Protein AF-A0A0B2SEL9-F1 (afdb_monomer_lite)

Secondary structure (DSSP, 8-state):
--------B-----SS----------SS-------------S-----TTT-HHHHHHTT--SSS-EEE--TT---PEEE-S--SHHHHHHHHHHHHT--PPPBPPPP-SEEP-TTTHHHHHT-TT-EEEEEEE-TT-HHHHHHHHHHHHHHHHTTT-TTEEEEEEETTT-HHHH--

pLDDT: mean 70.85, std 23.21, range [24.61, 96.0]

Structure (mmCIF, N/CA/C/O backbone):
data_AF-A0A0B2SEL9-F1
#
_entry.id   AF-A0A0B2SEL9-F1
#
loop_
_atom_site.group_PDB
_atom_site.id
_atom_site.type_symbol
_atom_site.label_atom_id
_atom_site.label_alt_id
_atom_site.label_comp_id
_atom_site.label_asym_id
_atom_site.label_entity_id
_atom_site.label_seq_id
_atom_site.pdbx_PDB_ins_code
_atom_site.Cartn_x
_atom_site.Cartn_y
_atom_site.Cartn_z
_atom_site.occupancy
_atom_site.B_iso_or_equiv
_atom_site.auth_seq_id
_atom_site.auth_comp_id
_atom_site.auth_asym_id
_atom_site.auth_atom_id
_atom_site.pdbx_PDB_model_num
ATOM 1 N N . MET A 1 1 ? 27.962 22.144 6.434 1.00 39.41 1 MET A N 1
ATOM 2 C CA . MET A 1 1 ? 26.575 22.275 6.937 1.00 39.41 1 MET A CA 1
ATOM 3 C C . MET A 1 1 ? 25.856 23.099 5.876 1.00 39.41 1 MET A C 1
ATOM 5 O O . MET A 1 1 ? 26.334 24.189 5.619 1.00 39.41 1 MET A O 1
ATOM 9 N N . TYR A 1 2 ? 24.921 22.608 5.064 1.00 31.45 2 TYR A N 1
ATOM 10 C CA . TYR A 1 2 ? 23.707 21.841 5.354 1.00 31.45 2 TYR A CA 1
ATOM 11 C C . TYR A 1 2 ? 23.399 20.839 4.224 1.00 31.45 2 TYR A C 1
ATOM 13 O O . TYR A 1 2 ? 23.718 21.095 3.067 1.00 31.45 2 TYR A O 1
ATOM 21 N N . GLY A 1 3 ? 22.810 19.695 4.581 1.00 35.12 3 GLY A N 1
ATOM 22 C CA . GLY A 1 3 ? 22.318 18.697 3.633 1.00 35.12 3 GLY A CA 1
ATOM 23 C C . GLY A 1 3 ? 20.975 19.106 3.031 1.00 35.12 3 GLY A C 1
ATOM 24 O O . GLY A 1 3 ? 20.135 19.679 3.718 1.00 35.12 3 GLY A O 1
ATOM 25 N N . VAL A 1 4 ? 20.778 18.781 1.757 1.00 34.88 4 VAL A N 1
ATOM 26 C CA . VAL A 1 4 ? 19.497 18.904 1.054 1.00 34.88 4 VAL A CA 1
ATOM 27 C C . VAL A 1 4 ? 18.985 17.497 0.765 1.00 34.88 4 VAL A C 1
ATOM 29 O O . VAL A 1 4 ? 19.348 16.873 -0.226 1.00 34.88 4 VAL A O 1
ATOM 32 N N . GLY A 1 5 ? 18.192 16.971 1.699 1.00 29.61 5 GLY A N 1
ATOM 33 C CA . GLY A 1 5 ? 17.354 15.797 1.480 1.00 29.61 5 GLY A CA 1
ATOM 34 C C . GLY A 1 5 ? 15.997 16.264 0.965 1.00 29.61 5 GLY A C 1
ATOM 35 O O . GLY A 1 5 ? 15.255 16.904 1.703 1.00 29.61 5 GLY A O 1
ATOM 36 N N . GLY A 1 6 ? 15.693 15.982 -0.301 1.00 33.62 6 GLY A N 1
ATOM 37 C CA . GLY A 1 6 ? 14.344 16.132 -0.841 1.00 33.62 6 GLY A CA 1
ATOM 38 C C . GLY A 1 6 ? 13.500 14.919 -0.455 1.00 33.62 6 GLY A C 1
ATOM 39 O O . GLY A 1 6 ? 13.915 13.785 -0.689 1.00 33.62 6 GLY A O 1
ATOM 40 N N . ILE A 1 7 ? 12.340 15.155 0.155 1.00 31.59 7 ILE A N 1
ATOM 41 C CA . ILE A 1 7 ? 11.353 14.124 0.489 1.00 31.59 7 ILE A CA 1
ATOM 42 C C . ILE A 1 7 ? 10.355 14.059 -0.671 1.00 31.59 7 ILE A C 1
ATOM 44 O O . ILE A 1 7 ? 9.698 15.053 -0.971 1.00 31.59 7 ILE A O 1
ATOM 48 N N . ILE A 1 8 ? 10.238 12.904 -1.330 1.00 35.78 8 ILE A N 1
ATOM 49 C CA . ILE A 1 8 ? 9.168 12.656 -2.303 1.00 35.78 8 ILE A CA 1
ATOM 50 C C . ILE A 1 8 ? 7.965 12.132 -1.519 1.00 35.78 8 ILE A C 1
ATOM 52 O O . ILE A 1 8 ? 8.025 11.052 -0.935 1.00 35.78 8 ILE A O 1
ATOM 56 N N . HIS A 1 9 ? 6.884 12.909 -1.484 1.00 30.81 9 HIS A N 1
ATOM 57 C CA . HIS A 1 9 ? 5.604 12.463 -0.942 1.00 30.81 9 HIS A CA 1
ATOM 58 C C . HIS A 1 9 ? 4.886 11.630 -2.014 1.00 30.81 9 HIS A C 1
ATOM 60 O O . HIS A 1 9 ? 4.753 12.072 -3.155 1.00 30.81 9 HIS A O 1
ATOM 66 N N . ASN A 1 10 ? 4.437 10.422 -1.658 1.00 33.91 10 ASN A N 1
ATOM 67 C CA . ASN A 1 10 ? 3.619 9.572 -2.528 1.00 33.91 10 ASN A CA 1
ATOM 68 C C . ASN A 1 10 ? 2.329 10.312 -2.922 1.00 33.91 10 ASN A C 1
ATOM 70 O O . ASN A 1 10 ? 1.481 10.575 -2.071 1.00 33.91 10 ASN A O 1
ATOM 74 N N . VAL A 1 11 ? 2.170 10.629 -4.209 1.00 32.59 11 VAL A N 1
ATOM 75 C CA . VAL A 1 11 ? 0.913 11.155 -4.759 1.00 32.59 11 VAL A CA 1
ATOM 76 C C . VAL A 1 11 ? 0.060 9.978 -5.224 1.00 32.59 11 VAL A C 1
ATOM 78 O O . VAL A 1 11 ? 0.520 9.115 -5.973 1.00 32.59 11 VAL A O 1
ATOM 81 N N . ALA A 1 12 ? -1.180 9.932 -4.739 1.00 30.44 12 ALA A N 1
ATOM 82 C CA . ALA A 1 12 ? -2.148 8.897 -5.059 1.00 30.44 12 ALA A CA 1
ATOM 83 C C . ALA A 1 12 ? -2.474 8.876 -6.562 1.00 30.44 12 ALA A C 1
ATOM 85 O O . ALA A 1 12 ? -2.748 9.908 -7.171 1.00 30.44 12 ALA A O 1
ATOM 86 N N . TYR A 1 13 ? -2.488 7.671 -7.135 1.00 34.34 13 TYR A N 1
ATOM 87 C CA . TYR A 1 13 ? -3.043 7.395 -8.456 1.00 34.34 13 TYR A CA 1
ATOM 88 C C . TYR A 1 13 ? -4.542 7.730 -8.462 1.00 34.34 13 TYR A C 1
ATOM 90 O O . TYR A 1 13 ? -5.334 7.073 -7.774 1.00 34.34 13 TYR A O 1
ATOM 98 N N . ALA A 1 14 ? -4.902 8.740 -9.246 1.00 28.91 14 ALA A N 1
ATOM 99 C CA . ALA A 1 14 ? -6.243 8.953 -9.760 1.00 28.91 14 ALA A CA 1
ATOM 100 C C . ALA A 1 14 ? -6.142 8.975 -11.286 1.00 28.91 14 ALA A C 1
ATOM 102 O O . ALA A 1 14 ? -5.192 9.522 -11.853 1.00 28.91 14 ALA A O 1
ATOM 103 N N . ASP A 1 15 ? -7.076 8.275 -11.906 1.00 35.41 15 ASP A N 1
ATOM 104 C CA . ASP A 1 15 ? -7.172 8.064 -13.337 1.00 35.41 15 ASP A CA 1
ATOM 105 C C . ASP A 1 15 ? -7.257 9.395 -14.111 1.00 35.41 15 ASP A C 1
ATOM 107 O O . ASP A 1 15 ? -7.733 10.405 -13.598 1.00 35.41 15 ASP A O 1
ATOM 111 N N . ASP A 1 16 ? -6.764 9.354 -15.350 1.00 36.03 16 ASP A N 1
ATOM 112 C CA . ASP A 1 16 ? -6.794 10.402 -16.377 1.00 36.03 16 ASP A CA 1
ATOM 113 C C . ASP A 1 16 ? -5.938 11.672 -16.143 1.00 36.03 16 ASP A C 1
ATOM 115 O O . ASP A 1 16 ? -6.306 12.643 -15.492 1.00 36.03 16 ASP A O 1
ATOM 119 N N . VAL A 1 17 ? -4.773 11.681 -16.812 1.00 33.97 17 VAL A N 1
ATOM 120 C CA . VAL A 1 17 ? -3.878 12.831 -17.074 1.00 33.97 17 VAL A CA 1
ATOM 121 C C . VAL A 1 17 ? -3.382 13.591 -15.830 1.00 33.97 17 VAL A C 1
ATOM 123 O O . VAL A 1 17 ? -3.772 14.724 -15.558 1.00 33.97 17 VAL A O 1
ATOM 126 N N . ALA A 1 18 ? -2.387 13.036 -15.132 1.00 28.30 18 ALA A N 1
ATOM 127 C CA . ALA A 1 18 ? -1.635 13.789 -14.130 1.00 28.30 18 ALA A CA 1
ATOM 128 C C . ALA A 1 18 ? -0.582 14.696 -14.797 1.00 28.30 18 ALA A C 1
ATOM 130 O O . ALA A 1 18 ? 0.515 14.266 -15.159 1.00 28.30 18 ALA A O 1
ATOM 131 N N . ARG A 1 19 ? -0.920 15.982 -14.932 1.00 29.81 19 ARG A N 1
ATOM 132 C CA . ARG A 1 19 ? 0.071 17.064 -14.988 1.00 29.81 19 ARG A CA 1
ATOM 133 C C . ARG A 1 19 ? 0.768 17.127 -13.627 1.00 29.81 19 ARG A C 1
ATOM 135 O O . ARG A 1 19 ? 0.096 17.279 -12.613 1.00 29.81 19 ARG A O 1
ATOM 142 N N . VAL A 1 20 ? 2.097 17.041 -13.590 1.00 27.84 20 VAL A N 1
ATOM 143 C CA . VAL A 1 20 ? 2.849 17.409 -12.382 1.00 27.84 20 VAL A CA 1
ATOM 144 C C . VAL A 1 20 ? 2.940 18.934 -12.349 1.00 27.84 20 VAL A C 1
ATOM 146 O O . VAL A 1 20 ? 3.681 19.529 -13.129 1.00 27.84 20 VAL A O 1
ATOM 149 N N . CYS A 1 21 ? 2.154 19.559 -11.470 1.00 24.61 21 CYS A N 1
ATOM 150 C CA . CYS A 1 21 ? 2.367 20.939 -11.045 1.00 24.61 21 CYS A CA 1
ATOM 151 C C . CYS A 1 21 ? 3.609 20.996 -10.146 1.00 24.61 21 CYS A C 1
ATOM 153 O O . CYS A 1 21 ? 3.695 20.272 -9.155 1.00 24.61 21 CYS A O 1
ATOM 155 N N . VAL A 1 22 ? 4.554 21.873 -10.481 1.00 30.84 22 VAL A N 1
ATOM 156 C CA . VAL A 1 22 ? 5.575 22.360 -9.549 1.00 30.84 22 VAL A CA 1
ATOM 157 C C . VAL A 1 22 ? 5.114 23.746 -9.106 1.00 30.84 22 VAL A C 1
ATOM 159 O O . VAL A 1 22 ? 5.296 24.714 -9.837 1.00 30.84 22 VAL A O 1
ATOM 162 N N . ASP A 1 23 ? 4.483 23.839 -7.935 1.00 33.78 23 ASP A N 1
ATOM 163 C CA . ASP A 1 23 ? 4.112 25.122 -7.331 1.00 33.78 23 ASP A CA 1
ATOM 164 C C . ASP A 1 23 ? 5.249 25.633 -6.444 1.00 33.78 23 ASP A C 1
ATOM 166 O O . ASP A 1 23 ? 5.342 25.296 -5.266 1.00 33.78 23 ASP A O 1
ATOM 170 N N . THR A 1 24 ? 6.113 26.486 -6.997 1.00 29.06 24 THR A N 1
ATOM 171 C CA . THR A 1 24 ? 6.394 27.792 -6.373 1.00 29.06 24 THR A CA 1
ATOM 172 C C . THR A 1 24 ? 6.914 28.757 -7.442 1.00 29.06 24 THR A C 1
ATOM 174 O O . THR A 1 24 ? 8.084 28.732 -7.814 1.00 29.06 24 THR A O 1
ATOM 177 N N . ILE A 1 25 ? 6.023 29.607 -7.952 1.00 31.92 25 ILE A N 1
ATOM 178 C CA . ILE A 1 25 ? 6.361 30.797 -8.741 1.00 31.92 25 ILE A CA 1
ATOM 179 C C . ILE A 1 25 ? 6.501 31.944 -7.733 1.00 31.92 25 ILE A C 1
ATOM 181 O O . ILE A 1 25 ? 5.533 32.272 -7.051 1.00 31.92 25 ILE A O 1
ATOM 185 N N . TYR A 1 26 ? 7.692 32.533 -7.610 1.00 29.94 26 TYR A N 1
ATOM 186 C CA . TYR A 1 26 ? 7.830 33.879 -7.047 1.00 29.94 26 TYR A CA 1
ATOM 187 C C . TYR A 1 26 ? 7.611 34.887 -8.179 1.00 29.94 26 TYR A C 1
ATOM 189 O O . TYR A 1 26 ? 8.109 34.677 -9.283 1.00 29.94 26 TYR A O 1
ATOM 197 N N . ASP A 1 27 ? 6.822 35.925 -7.891 1.00 31.11 27 ASP A N 1
ATOM 198 C CA . ASP A 1 27 ? 6.386 36.985 -8.806 1.00 31.11 27 ASP A CA 1
ATOM 199 C C . ASP A 1 27 ? 7.452 37.439 -9.814 1.00 31.11 27 ASP A C 1
ATOM 201 O O . ASP A 1 27 ? 8.556 37.831 -9.435 1.00 31.11 27 ASP A O 1
ATOM 205 N N . GLY A 1 28 ? 7.055 37.481 -11.088 1.00 32.16 28 GLY A N 1
ATOM 206 C CA . GLY A 1 28 ? 7.773 38.192 -12.141 1.00 32.16 28 GLY A CA 1
ATOM 207 C C . GLY A 1 28 ? 8.060 37.346 -13.377 1.00 32.16 28 GLY A C 1
ATOM 208 O O . GLY A 1 28 ? 9.007 36.573 -13.411 1.00 32.16 28 GLY A O 1
ATOM 209 N N . ASP A 1 29 ? 7.279 37.600 -14.427 1.00 25.97 29 ASP A N 1
ATOM 210 C CA . ASP A 1 29 ? 7.719 37.509 -15.823 1.00 25.97 29 ASP A CA 1
ATOM 211 C C . ASP A 1 29 ? 7.720 36.100 -16.436 1.00 25.97 29 ASP A C 1
ATOM 213 O O . ASP A 1 29 ? 8.740 35.452 -16.675 1.00 25.97 29 ASP A O 1
ATOM 217 N N . ALA A 1 30 ? 6.519 35.658 -16.808 1.00 30.58 30 ALA A N 1
ATOM 218 C CA . ALA A 1 30 ? 6.320 34.562 -17.738 1.00 30.58 30 ALA A CA 1
ATOM 219 C C . ALA A 1 30 ? 7.037 34.833 -19.075 1.00 30.58 30 ALA A C 1
ATOM 221 O O . ALA A 1 30 ? 6.582 35.619 -19.905 1.00 30.58 30 ALA A O 1
ATOM 222 N N . SER A 1 31 ? 8.117 34.100 -19.327 1.00 30.75 31 SER A N 1
ATOM 223 C CA . SER A 1 31 ? 8.528 33.745 -20.681 1.00 30.75 31 SER A CA 1
ATOM 224 C C . SER A 1 31 ? 9.025 32.304 -20.665 1.00 30.75 31 SER A C 1
ATOM 226 O O . SER A 1 31 ? 10.050 31.981 -20.076 1.00 30.75 31 SER A O 1
ATOM 228 N N . VAL A 1 32 ? 8.248 31.410 -21.275 1.00 33.66 32 VAL A N 1
ATOM 229 C CA . VAL A 1 32 ? 8.677 30.044 -21.589 1.00 33.66 32 VAL A CA 1
ATOM 230 C C . VAL A 1 32 ? 9.157 30.023 -23.038 1.00 33.66 32 VAL A C 1
ATOM 232 O O . VAL A 1 32 ? 8.335 29.913 -23.950 1.00 33.66 32 VAL A O 1
ATOM 235 N N . PRO A 1 33 ? 10.468 30.150 -23.303 1.00 32.97 33 PRO A N 1
ATOM 236 C CA . PRO A 1 33 ? 11.014 29.782 -24.592 1.00 32.97 33 PRO A CA 1
ATOM 237 C C . PRO A 1 33 ? 11.189 28.260 -24.619 1.00 32.97 33 PRO A C 1
ATOM 239 O O . PRO A 1 33 ? 12.055 27.701 -23.952 1.00 32.97 33 PRO A O 1
ATOM 242 N N . PHE A 1 34 ? 10.400 27.567 -25.439 1.00 31.14 34 PHE A N 1
ATOM 243 C CA . PHE A 1 34 ? 10.947 26.370 -26.084 1.00 31.14 34 PHE A CA 1
ATOM 244 C C . PHE A 1 34 ? 12.106 26.822 -26.997 1.00 31.14 34 PHE A C 1
ATOM 246 O O . PHE A 1 34 ? 12.023 27.945 -27.505 1.00 31.14 34 PHE A O 1
ATOM 253 N N . PRO A 1 35 ? 13.137 26.009 -27.312 1.00 52.81 35 PRO A N 1
ATOM 254 C CA . PRO A 1 35 ? 13.305 24.572 -27.061 1.00 52.81 35 PRO A CA 1
ATOM 255 C C . PRO A 1 35 ? 14.700 24.203 -26.490 1.00 52.81 35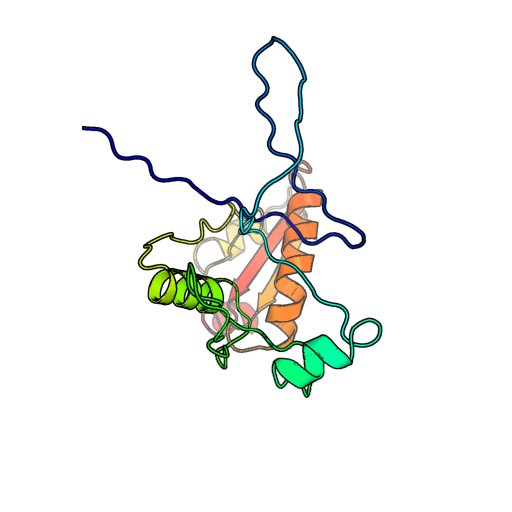 PRO A C 1
ATOM 257 O O . PRO A 1 35 ? 15.659 24.946 -26.651 1.00 52.81 35 PRO A O 1
ATOM 260 N N . THR A 1 36 ? 14.866 23.021 -25.892 1.00 30.41 36 THR A N 1
ATOM 261 C CA . THR A 1 36 ? 16.021 22.110 -26.097 1.00 30.41 36 THR A CA 1
ATOM 262 C C . THR A 1 36 ? 15.899 20.885 -25.193 1.00 30.41 36 THR A C 1
ATOM 264 O O . THR A 1 36 ? 15.150 20.875 -24.225 1.00 30.41 36 THR A O 1
ATOM 267 N N . ALA A 1 37 ? 16.586 19.818 -25.594 1.00 32.44 37 ALA A N 1
ATOM 268 C CA . ALA A 1 37 ? 16.614 18.506 -24.972 1.00 32.44 37 ALA A CA 1
ATOM 269 C C . ALA A 1 37 ? 16.928 18.544 -23.466 1.00 32.44 37 ALA A C 1
ATOM 271 O O . ALA A 1 37 ? 18.083 18.446 -23.062 1.00 32.44 37 ALA A O 1
ATOM 272 N N . GLU A 1 38 ? 15.894 18.579 -22.637 1.00 31.14 38 GLU A N 1
ATOM 273 C CA . GLU A 1 38 ? 15.979 18.125 -21.258 1.00 31.14 38 GLU A CA 1
ATOM 274 C C . GLU A 1 38 ? 15.083 16.906 -21.109 1.00 31.14 38 GLU A C 1
ATOM 276 O O . GLU A 1 38 ? 13.867 16.949 -21.288 1.00 31.14 38 GLU A O 1
ATOM 281 N N . ILE A 1 39 ? 15.727 15.774 -20.832 1.00 31.69 39 ILE A N 1
ATOM 282 C CA . ILE A 1 39 ? 15.069 14.563 -20.364 1.00 31.69 39 ILE A CA 1
ATOM 283 C C . ILE A 1 39 ? 14.414 14.940 -19.036 1.00 31.69 39 ILE A C 1
ATOM 285 O O . ILE A 1 39 ? 15.065 14.953 -17.991 1.00 31.69 39 ILE A O 1
ATOM 289 N N . GLN A 1 40 ? 13.136 15.304 -19.094 1.00 27.95 40 GLN A N 1
ATOM 290 C CA . GLN A 1 40 ? 12.333 15.548 -17.912 1.00 27.95 40 GLN A CA 1
ATOM 291 C C . GLN A 1 40 ? 12.107 14.188 -17.251 1.00 27.95 40 GLN A C 1
ATOM 293 O O . GLN A 1 40 ? 11.350 13.349 -17.737 1.00 27.95 40 GLN A O 1
ATOM 298 N N . TYR A 1 41 ? 12.854 13.939 -16.179 1.00 36.31 41 TYR A N 1
ATOM 299 C CA . TYR A 1 41 ? 12.757 12.731 -15.375 1.00 36.31 41 TYR A CA 1
ATOM 300 C C . TYR A 1 41 ? 11.438 12.760 -14.589 1.00 36.31 41 TYR A C 1
ATOM 302 O O . TYR A 1 41 ? 11.387 13.174 -13.437 1.00 36.31 41 TYR A O 1
ATOM 310 N N . ALA A 1 42 ? 10.345 12.382 -15.242 1.00 35.69 42 ALA A N 1
ATOM 311 C CA . ALA A 1 42 ? 9.043 12.162 -14.629 1.00 35.69 42 ALA A CA 1
ATOM 312 C C . ALA A 1 42 ? 8.352 11.066 -15.441 1.00 35.69 42 ALA A C 1
ATOM 314 O O . ALA A 1 42 ? 8.224 11.202 -16.653 1.00 35.69 42 ALA A O 1
ATOM 315 N N . GLY A 1 43 ? 8.001 9.956 -14.785 1.00 46.47 43 GLY A N 1
ATOM 316 C CA . GLY A 1 43 ? 7.582 8.700 -15.411 1.00 46.47 43 GLY A CA 1
ATOM 317 C C . GLY A 1 43 ? 6.659 8.882 -16.613 1.00 46.47 43 GLY A C 1
ATOM 318 O O . GLY A 1 43 ? 5.468 9.147 -16.466 1.00 46.47 43 GLY A O 1
ATOM 319 N N . THR A 1 44 ? 7.215 8.709 -17.809 1.00 55.72 44 THR A N 1
ATOM 320 C CA . THR A 1 44 ? 6.457 8.743 -19.052 1.00 55.72 44 THR A CA 1
ATOM 321 C C . THR A 1 44 ? 5.928 7.344 -19.336 1.00 55.72 44 THR A C 1
ATOM 323 O O . THR A 1 44 ? 6.655 6.350 -19.319 1.00 55.72 44 THR A O 1
ATOM 326 N N . ARG A 1 45 ? 4.619 7.249 -19.562 1.00 61.00 45 ARG A N 1
ATOM 327 C CA . ARG A 1 45 ? 3.994 6.054 -20.126 1.00 61.00 45 ARG A CA 1
ATOM 328 C C . ARG A 1 45 ? 4.037 6.200 -21.643 1.00 61.00 45 ARG A C 1
ATOM 330 O O . ARG A 1 45 ? 3.720 7.266 -22.158 1.00 61.00 45 ARG A O 1
ATOM 337 N N . VAL A 1 46 ? 4.436 5.146 -22.343 1.00 71.00 46 VAL A N 1
ATOM 338 C CA . VAL A 1 46 ? 4.364 5.084 -23.805 1.00 71.00 46 VAL A CA 1
ATOM 339 C C . VAL A 1 46 ? 3.225 4.143 -24.161 1.00 71.00 46 VAL A C 1
ATOM 341 O O . VAL A 1 46 ? 3.251 2.980 -23.755 1.00 71.00 46 VAL A O 1
ATOM 344 N N . ASP A 1 47 ? 2.236 4.644 -24.899 1.00 71.94 47 ASP A N 1
ATOM 345 C CA . ASP A 1 47 ? 1.201 3.802 -25.490 1.00 71.94 47 ASP A CA 1
ATOM 346 C C . ASP A 1 47 ? 1.785 3.072 -26.706 1.00 71.94 47 ASP A C 1
ATOM 348 O O . ASP A 1 47 ? 2.131 3.666 -27.730 1.00 71.94 47 ASP A O 1
ATOM 352 N N . CYS A 1 48 ? 1.946 1.763 -26.570 1.00 74.19 48 CYS A N 1
ATOM 353 C CA . CYS A 1 48 ? 2.521 0.927 -27.611 1.00 74.19 48 CYS A CA 1
ATOM 354 C C . CYS A 1 48 ? 1.511 0.459 -28.662 1.00 74.19 48 CYS A C 1
ATOM 356 O O . CYS A 1 48 ? 1.942 -0.048 -29.703 1.00 74.19 48 CYS A O 1
ATOM 358 N N . ASP A 1 49 ? 0.212 0.657 -28.439 1.00 72.19 49 ASP A N 1
ATOM 359 C CA . ASP A 1 49 ? -0.804 0.430 -29.464 1.00 72.19 49 ASP A CA 1
ATOM 360 C C . ASP A 1 49 ? -0.764 1.557 -30.504 1.00 72.19 49 ASP A C 1
ATOM 362 O O . ASP A 1 49 ? -0.855 1.287 -31.709 1.00 72.19 49 ASP A O 1
ATOM 366 N N . GLU A 1 50 ? -0.497 2.788 -30.059 1.00 71.50 50 GLU A N 1
ATOM 367 C CA . GLU A 1 50 ? -0.292 3.954 -30.927 1.00 71.50 50 GLU A CA 1
ATOM 368 C C . GLU A 1 50 ? 1.154 4.066 -31.458 1.00 71.50 50 GLU A C 1
ATOM 370 O O . GLU A 1 50 ? 1.372 4.490 -32.597 1.00 71.50 50 GLU A O 1
ATOM 375 N N . HIS A 1 51 ? 2.163 3.612 -30.698 1.00 73.06 51 HIS A N 1
ATOM 376 C CA . HIS A 1 51 ? 3.590 3.752 -31.043 1.00 73.06 51 HIS A CA 1
ATOM 377 C C . HIS A 1 51 ? 4.332 2.419 -31.255 1.00 73.06 51 HIS A C 1
ATOM 379 O O . HIS A 1 51 ? 5.440 2.196 -30.752 1.00 73.06 51 HIS A O 1
ATOM 385 N N . LYS A 1 52 ? 3.764 1.536 -32.085 1.00 75.38 52 LYS A N 1
ATOM 386 C CA . LYS A 1 52 ? 4.283 0.176 -32.351 1.00 75.38 52 LYS A CA 1
ATOM 387 C C . LYS A 1 52 ? 5.756 0.113 -32.771 1.00 75.38 52 LYS A C 1
ATOM 389 O O . LYS A 1 52 ? 6.479 -0.785 -32.338 1.00 75.38 52 LYS A O 1
ATOM 394 N N . SER A 1 53 ? 6.218 1.043 -33.612 1.00 73.00 53 SER A N 1
ATOM 395 C CA . SER A 1 53 ? 7.606 1.071 -34.106 1.00 73.00 53 SER A CA 1
ATOM 396 C C . SER A 1 53 ? 8.612 1.386 -32.997 1.00 73.00 53 SER A C 1
ATOM 398 O O . SER A 1 53 ? 9.677 0.771 -32.934 1.00 73.00 53 SER A O 1
ATOM 400 N N . LEU A 1 54 ? 8.253 2.295 -32.089 1.00 73.19 54 LEU A N 1
ATOM 401 C CA . LEU A 1 54 ? 9.055 2.653 -30.925 1.00 73.19 54 LEU A CA 1
ATOM 402 C C . LEU A 1 54 ? 9.136 1.480 -29.944 1.00 73.19 54 LEU A C 1
ATOM 404 O O . LEU A 1 54 ? 10.220 1.103 -29.506 1.00 73.19 54 LEU A O 1
ATOM 408 N N . CYS A 1 55 ? 7.998 0.853 -29.661 1.00 72.25 55 CYS A N 1
ATOM 409 C CA . CYS A 1 55 ? 7.924 -0.267 -28.730 1.00 72.25 55 CYS A CA 1
ATOM 410 C C . CYS A 1 55 ? 8.639 -1.515 -29.255 1.00 72.25 55 CYS A C 1
ATOM 412 O O . CYS A 1 55 ? 9.365 -2.165 -28.505 1.00 72.25 55 CYS A O 1
ATOM 414 N N . SER A 1 56 ? 8.548 -1.781 -30.561 1.00 76.56 56 SER A N 1
ATOM 415 C CA . SER A 1 56 ? 9.322 -2.847 -31.209 1.00 76.56 56 SER A CA 1
ATOM 416 C C . SER A 1 56 ? 10.826 -2.573 -31.142 1.00 76.56 56 SER A C 1
ATOM 418 O O . SER A 1 56 ? 11.597 -3.476 -30.822 1.00 76.56 56 SER A O 1
ATOM 420 N N . LYS A 1 57 ? 11.254 -1.322 -31.384 1.00 79.81 57 LYS A N 1
ATOM 421 C CA . LYS A 1 57 ? 12.668 -0.915 -31.299 1.00 79.81 57 LYS A CA 1
ATOM 422 C C . LYS A 1 57 ? 13.264 -1.181 -29.914 1.00 79.81 57 LYS A C 1
ATOM 424 O O . LYS A 1 57 ? 14.420 -1.579 -29.825 1.00 79.81 57 LYS A O 1
ATOM 429 N N . TYR A 1 58 ? 12.482 -0.977 -28.857 1.00 82.12 58 TYR A N 1
ATOM 430 C CA . TYR A 1 58 ? 12.904 -1.205 -27.473 1.00 82.12 58 TYR A CA 1
ATOM 431 C C . TYR A 1 58 ? 12.480 -2.572 -26.911 1.00 82.12 58 TYR A C 1
ATOM 433 O O . TYR A 1 58 ? 12.539 -2.788 -25.700 1.00 82.12 58 TYR A O 1
ATOM 441 N N . GLY A 1 59 ? 12.063 -3.508 -27.772 1.00 81.44 59 GLY A N 1
ATOM 442 C CA . GLY A 1 59 ? 11.779 -4.893 -27.387 1.00 81.44 59 GLY A CA 1
ATOM 443 C C . GLY A 1 59 ? 10.602 -5.063 -26.422 1.00 81.44 59 GLY A C 1
ATOM 444 O O . GLY A 1 59 ? 10.591 -6.006 -25.630 1.00 81.44 59 GLY A O 1
ATOM 445 N N . VAL A 1 60 ? 9.618 -4.162 -26.450 1.00 82.81 60 VAL A N 1
ATOM 446 C CA . VAL A 1 60 ? 8.402 -4.275 -25.634 1.00 82.81 60 VAL A CA 1
ATOM 447 C C . VAL A 1 60 ? 7.479 -5.322 -26.258 1.00 82.81 60 VAL A C 1
ATOM 449 O O . VAL A 1 60 ? 6.890 -5.095 -27.311 1.00 82.81 60 VAL A O 1
ATOM 452 N N . SER A 1 61 ? 7.365 -6.479 -25.605 1.00 77.75 61 SER A N 1
ATOM 453 C CA . SER A 1 61 ? 6.566 -7.627 -26.066 1.00 77.75 61 SER A CA 1
ATOM 454 C C . SER A 1 61 ? 5.400 -7.994 -25.140 1.00 77.75 61 SER A C 1
ATOM 456 O O . SER A 1 61 ? 4.611 -8.878 -25.464 1.00 77.75 61 SER A O 1
ATOM 458 N N . GLY A 1 62 ? 5.275 -7.320 -23.996 1.00 71.81 62 GLY A N 1
ATOM 459 C CA . GLY A 1 62 ? 4.205 -7.529 -23.026 1.00 71.81 62 GLY A CA 1
ATOM 460 C C . GLY A 1 62 ? 4.058 -6.335 -22.088 1.00 71.81 62 GLY A C 1
ATOM 461 O O . GLY A 1 62 ? 5.000 -5.562 -21.895 1.00 71.81 62 GLY A O 1
ATOM 462 N N . TYR A 1 63 ? 2.870 -6.174 -21.506 1.00 74.62 63 TYR A N 1
ATOM 463 C CA . TYR A 1 63 ? 2.538 -4.994 -20.713 1.00 74.62 63 TYR A CA 1
ATOM 464 C C . TYR A 1 63 ? 2.311 -5.309 -19.230 1.00 74.62 63 TYR A C 1
ATOM 466 O O . TYR A 1 63 ? 1.741 -6.346 -18.889 1.00 74.62 63 TYR A O 1
ATOM 474 N N . PRO A 1 64 ? 2.684 -4.382 -18.332 1.00 80.44 64 PRO A N 1
ATOM 475 C CA . PRO A 1 64 ? 3.642 -3.296 -18.548 1.00 80.44 64 PRO A CA 1
ATOM 476 C C . PRO A 1 64 ? 5.094 -3.817 -18.601 1.00 80.44 64 PRO A C 1
ATOM 478 O O . PRO A 1 64 ? 5.467 -4.728 -17.864 1.00 80.44 64 PRO A O 1
ATOM 481 N N . THR A 1 65 ? 5.932 -3.210 -19.441 1.00 79.00 65 THR A N 1
ATOM 482 C CA . THR A 1 65 ? 7.392 -3.422 -19.447 1.00 79.00 65 THR A CA 1
ATOM 483 C C . THR A 1 65 ? 8.064 -2.175 -18.878 1.00 79.00 65 THR A C 1
ATOM 485 O O . THR A 1 65 ? 7.800 -1.074 -19.351 1.00 79.00 65 THR A O 1
ATOM 488 N N . ILE A 1 66 ? 8.918 -2.337 -17.863 1.00 84.56 66 ILE A N 1
ATOM 489 C CA . ILE A 1 66 ? 9.612 -1.231 -17.185 1.00 84.56 66 ILE A CA 1
ATOM 490 C C . ILE A 1 66 ? 11.080 -1.240 -17.620 1.00 84.56 66 ILE A C 1
ATOM 492 O O . ILE A 1 66 ? 11.732 -2.286 -17.599 1.00 84.56 66 ILE A O 1
ATOM 496 N N . GLN A 1 67 ? 11.595 -0.083 -18.035 1.00 83.50 67 GLN A N 1
ATOM 497 C CA . GLN A 1 67 ? 12.966 0.076 -18.518 1.00 83.50 67 GLN A CA 1
ATOM 498 C C . GLN A 1 67 ? 13.589 1.365 -17.969 1.00 83.50 67 GLN A C 1
ATOM 500 O O . GLN A 1 67 ? 12.946 2.412 -17.954 1.00 83.50 67 GLN A O 1
ATOM 505 N N . TRP A 1 68 ? 14.845 1.284 -17.533 1.00 84.25 68 TRP A N 1
ATOM 506 C CA . TRP A 1 68 ? 15.665 2.412 -17.099 1.00 84.25 68 TRP A CA 1
ATOM 507 C C . TRP A 1 68 ? 16.552 2.897 -18.240 1.00 84.25 68 TRP A C 1
ATOM 509 O O . TRP A 1 68 ? 17.307 2.111 -18.804 1.00 84.25 68 TRP A O 1
ATOM 519 N N . PHE A 1 69 ? 16.521 4.195 -18.530 1.00 85.19 69 PHE A N 1
ATOM 520 C CA . PHE A 1 69 ? 17.405 4.830 -19.505 1.00 85.19 69 PHE A CA 1
ATOM 521 C C . PHE A 1 69 ? 18.462 5.666 -18.769 1.00 85.19 69 PHE A C 1
ATOM 523 O O . PHE A 1 69 ? 18.109 6.672 -18.145 1.00 85.19 69 PHE A O 1
ATOM 530 N N . PRO A 1 70 ? 19.751 5.273 -18.801 1.00 78.06 70 PRO A N 1
ATOM 531 C CA . PRO A 1 70 ? 20.817 6.047 -18.177 1.00 78.06 70 PRO A CA 1
ATOM 532 C C . PRO A 1 70 ? 20.964 7.435 -18.808 1.00 78.06 70 PRO A C 1
ATOM 534 O O . PRO A 1 70 ? 20.718 7.627 -20.001 1.00 78.06 70 PRO A O 1
ATOM 537 N N . LYS A 1 71 ? 21.440 8.410 -18.027 1.00 77.81 71 LYS A N 1
ATOM 538 C CA . LYS A 1 71 ? 21.689 9.769 -18.528 1.00 77.81 71 LYS A CA 1
ATOM 539 C C . LYS A 1 71 ? 22.627 9.730 -19.740 1.00 77.81 71 LYS A C 1
ATOM 541 O O . LYS A 1 71 ? 23.749 9.242 -19.645 1.00 77.81 71 LYS A O 1
ATOM 546 N N . GLY A 1 72 ? 22.169 10.287 -20.861 1.00 79.00 72 GLY A N 1
ATOM 547 C CA . GLY A 1 72 ? 22.943 10.356 -22.104 1.00 79.00 72 GLY A CA 1
ATOM 548 C C . GLY A 1 72 ? 22.989 9.054 -22.910 1.00 79.00 72 GLY A C 1
ATOM 549 O O . GLY A 1 72 ? 23.691 9.015 -23.917 1.00 79.00 72 GLY A O 1
ATOM 550 N N . SER A 1 73 ? 22.244 8.017 -22.512 1.00 73.38 73 SER A N 1
ATOM 551 C CA . SER A 1 73 ? 22.140 6.759 -23.252 1.00 73.38 73 SER A CA 1
ATOM 552 C C . SER A 1 73 ? 20.697 6.464 -23.660 1.00 73.38 73 SER A C 1
ATOM 554 O O . SER A 1 73 ? 19.760 6.649 -22.887 1.00 73.38 73 SER A O 1
ATOM 556 N N . LEU A 1 74 ? 20.531 5.969 -24.888 1.00 80.31 74 LEU A N 1
ATOM 557 C CA . LEU A 1 74 ? 19.277 5.389 -25.374 1.00 80.31 74 LEU A CA 1
ATOM 558 C C . LEU A 1 74 ? 19.267 3.861 -25.258 1.00 80.31 74 LEU A C 1
ATOM 560 O O . LEU A 1 74 ? 18.344 3.240 -25.774 1.00 80.31 74 LEU A O 1
ATOM 564 N N . GLU A 1 75 ? 20.281 3.263 -24.631 1.00 79.19 75 GLU A N 1
ATOM 565 C CA . GLU A 1 75 ? 20.334 1.833 -24.336 1.00 79.19 75 GLU A CA 1
ATOM 566 C C . GLU A 1 75 ? 19.682 1.574 -22.971 1.00 79.19 75 GLU A C 1
ATOM 568 O O . GLU A 1 75 ? 20.256 1.933 -21.936 1.00 79.19 75 GLU A O 1
ATOM 573 N N . PRO A 1 76 ? 18.47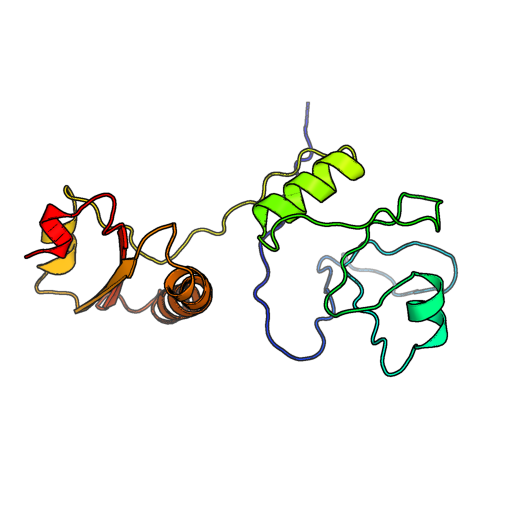3 0.991 -22.941 1.00 84.81 76 PRO A N 1
ATOM 574 C CA . PRO A 1 76 ? 17.771 0.761 -21.696 1.00 84.81 76 PRO A CA 1
ATOM 575 C C . PRO A 1 76 ? 18.278 -0.470 -20.949 1.00 84.81 76 PRO A C 1
ATOM 577 O O . PRO A 1 76 ? 18.653 -1.483 -21.542 1.00 84.81 76 PRO A O 1
ATOM 580 N N . LYS A 1 77 ? 18.150 -0.428 -19.625 1.00 86.06 77 LYS A N 1
ATOM 581 C CA . LYS A 1 77 ? 18.208 -1.600 -18.750 1.00 86.06 77 LYS A CA 1
ATOM 582 C C . LYS A 1 77 ? 16.793 -2.024 -18.379 1.00 86.06 77 LYS A C 1
ATOM 584 O O . LYS A 1 77 ? 16.020 -1.223 -17.858 1.00 86.06 77 LYS A O 1
ATOM 589 N N . LYS A 1 78 ? 16.439 -3.281 -18.635 1.00 86.62 78 LYS A N 1
ATOM 590 C CA . LYS A 1 78 ? 15.110 -3.808 -18.303 1.00 86.62 78 LYS A CA 1
ATOM 591 C C . LYS A 1 78 ? 14.992 -4.085 -16.803 1.00 86.62 78 LYS A C 1
ATOM 593 O O . LYS A 1 78 ? 15.913 -4.631 -16.201 1.00 86.62 78 LYS A O 1
ATOM 598 N N . TYR A 1 79 ? 13.856 -3.719 -16.217 1.00 86.00 79 TYR A N 1
ATOM 599 C CA . TYR A 1 79 ? 13.522 -4.046 -14.836 1.00 86.00 79 TYR A CA 1
ATOM 600 C C . TYR A 1 79 ? 12.706 -5.340 -14.778 1.00 86.00 79 TYR A C 1
ATOM 602 O O . TYR A 1 79 ? 11.632 -5.427 -15.372 1.00 86.00 79 TYR A O 1
ATOM 610 N N . GLU A 1 80 ? 13.211 -6.323 -14.036 1.00 88.44 80 GLU A N 1
ATOM 611 C CA . GLU A 1 80 ? 12.596 -7.652 -13.861 1.00 88.44 80 GLU A CA 1
ATOM 612 C C . GLU A 1 80 ? 12.160 -7.911 -12.405 1.00 88.44 80 GLU A C 1
ATOM 614 O O . GLU A 1 80 ? 11.781 -9.023 -12.045 1.00 88.44 80 GLU A O 1
ATOM 619 N N . GLY A 1 81 ? 12.254 -6.896 -11.539 1.00 85.75 81 GLY A N 1
ATOM 620 C CA . GLY A 1 81 ? 11.937 -7.022 -10.119 1.00 85.75 81 GLY A CA 1
ATOM 621 C C . GLY A 1 81 ? 10.437 -6.932 -9.792 1.00 85.75 81 GLY A C 1
ATOM 622 O O . GLY A 1 81 ? 9.596 -6.717 -10.674 1.00 85.75 81 GLY A O 1
ATOM 623 N N . PRO A 1 82 ? 10.077 -7.075 -8.502 1.00 82.50 82 PRO A N 1
ATOM 624 C CA . PRO A 1 82 ? 8.707 -6.903 -8.026 1.00 82.50 82 PRO A CA 1
ATOM 625 C C . PRO A 1 82 ? 8.168 -5.494 -8.292 1.00 82.50 82 PRO A C 1
ATOM 627 O O . PRO A 1 82 ? 8.839 -4.500 -8.054 1.00 82.50 82 PRO A O 1
ATOM 630 N N . ARG A 1 83 ? 6.904 -5.370 -8.699 1.00 79.56 83 ARG A N 1
ATOM 631 C CA . ARG A 1 83 ? 6.263 -4.061 -8.933 1.00 79.56 83 ARG A CA 1
ATOM 632 C C . ARG A 1 83 ? 5.750 -3.412 -7.644 1.00 79.56 83 ARG A C 1
ATOM 634 O O . ARG A 1 83 ? 4.594 -3.004 -7.569 1.00 79.56 83 ARG A O 1
ATOM 641 N N . THR A 1 84 ? 6.592 -3.365 -6.621 1.00 69.38 84 THR A N 1
ATOM 642 C CA . THR A 1 84 ? 6.320 -2.657 -5.365 1.00 69.38 84 THR A CA 1
ATOM 643 C C . THR A 1 84 ? 7.036 -1.312 -5.375 1.00 69.38 84 THR A C 1
ATOM 645 O O . THR A 1 84 ? 8.033 -1.137 -6.077 1.00 69.38 84 THR A O 1
ATOM 648 N N . ALA A 1 85 ? 6.526 -0.348 -4.605 1.00 71.06 85 ALA A N 1
ATOM 649 C CA . ALA A 1 85 ? 7.148 0.968 -4.504 1.00 71.06 85 ALA A CA 1
ATOM 650 C C . ALA A 1 85 ? 8.610 0.845 -4.039 1.00 71.06 85 ALA A C 1
ATOM 652 O O . ALA A 1 85 ? 9.502 1.375 -4.697 1.00 71.06 85 ALA A O 1
ATOM 653 N N . ASP A 1 86 ? 8.857 0.056 -2.989 1.00 74.00 86 ASP A N 1
ATOM 654 C CA . ASP A 1 86 ? 10.192 -0.142 -2.417 1.00 74.00 86 ASP A CA 1
ATOM 655 C C . ASP A 1 86 ? 11.176 -0.742 -3.425 1.00 74.00 86 ASP A C 1
ATOM 657 O O . ASP A 1 86 ? 12.237 -0.169 -3.661 1.00 74.00 86 ASP A O 1
ATOM 661 N N . SER A 1 87 ? 10.807 -1.838 -4.100 1.00 75.88 87 SER A N 1
ATOM 662 C CA . SER A 1 87 ? 11.700 -2.498 -5.063 1.00 75.88 87 SER A CA 1
ATOM 663 C C . SER A 1 87 ? 11.973 -1.642 -6.303 1.00 75.88 87 SER A C 1
ATOM 665 O O . SER A 1 87 ? 13.028 -1.778 -6.926 1.00 75.88 87 SER A O 1
ATOM 667 N N . LEU A 1 88 ? 11.047 -0.757 -6.678 1.00 81.44 88 LEU A N 1
ATOM 668 C CA . LEU A 1 88 ? 11.266 0.216 -7.748 1.00 81.44 88 LEU A CA 1
ATOM 669 C C . LEU A 1 88 ? 12.175 1.359 -7.291 1.00 81.44 88 LEU A C 1
ATOM 671 O O . LEU A 1 88 ? 13.084 1.737 -8.029 1.00 81.44 88 LEU A O 1
ATOM 675 N N . ALA A 1 89 ? 11.980 1.889 -6.083 1.00 79.50 89 ALA A N 1
ATOM 676 C CA . ALA A 1 89 ? 12.845 2.936 -5.546 1.00 79.50 89 ALA A CA 1
ATOM 677 C C . ALA A 1 89 ? 14.270 2.439 -5.296 1.00 79.50 89 ALA A C 1
ATOM 679 O O . ALA A 1 89 ? 15.217 3.156 -5.604 1.00 79.50 89 ALA A O 1
ATOM 680 N N . GLU A 1 90 ? 14.451 1.214 -4.807 1.00 82.50 90 GLU A N 1
ATOM 681 C CA . GLU A 1 90 ? 15.771 0.587 -4.676 1.00 82.50 90 GLU A CA 1
ATOM 682 C C . GLU A 1 90 ? 16.481 0.466 -6.026 1.00 82.50 90 GLU A C 1
ATOM 684 O O . GLU A 1 90 ? 17.669 0.781 -6.137 1.00 82.50 90 GLU A O 1
ATOM 689 N N . PHE A 1 91 ? 15.754 0.068 -7.071 1.00 85.00 91 PHE A N 1
ATOM 690 C CA . PHE A 1 91 ? 16.299 0.000 -8.422 1.00 85.00 91 PHE A CA 1
ATOM 691 C C . PHE A 1 91 ? 16.697 1.382 -8.950 1.00 85.00 91 PHE A C 1
ATOM 693 O O . PHE A 1 91 ? 17.818 1.552 -9.426 1.00 85.00 91 PHE A O 1
ATOM 700 N N . VAL A 1 92 ? 15.830 2.387 -8.796 1.00 84.50 92 VAL A N 1
ATOM 701 C CA . VAL A 1 92 ? 16.128 3.781 -9.172 1.00 84.50 92 VAL A CA 1
ATOM 702 C C . VAL A 1 92 ? 17.330 4.320 -8.395 1.00 84.50 92 VAL A C 1
ATOM 704 O O . VAL A 1 92 ? 18.192 4.967 -8.981 1.00 84.50 92 VAL A O 1
ATOM 707 N N . ASN A 1 93 ? 17.431 4.019 -7.102 1.00 82.12 93 ASN A N 1
ATOM 708 C CA . ASN A 1 93 ? 18.570 4.404 -6.274 1.00 82.12 93 ASN A CA 1
ATOM 709 C C . ASN A 1 93 ? 19.873 3.768 -6.750 1.00 82.12 93 ASN A C 1
ATOM 711 O O . ASN A 1 93 ? 20.891 4.448 -6.870 1.00 82.12 93 ASN A O 1
ATOM 715 N N . THR A 1 94 ? 19.825 2.480 -7.073 1.00 86.38 94 THR A N 1
ATOM 716 C CA . THR A 1 94 ? 20.987 1.731 -7.552 1.00 86.38 94 THR A CA 1
ATOM 717 C C . THR A 1 94 ? 21.464 2.256 -8.905 1.00 86.38 94 THR A C 1
ATOM 719 O O . THR A 1 94 ? 22.650 2.524 -9.083 1.00 86.38 94 THR A O 1
ATOM 722 N N . GLU A 1 95 ? 20.547 2.447 -9.852 1.00 83.50 95 GLU A N 1
ATOM 723 C CA . GLU A 1 95 ? 20.873 2.861 -11.220 1.00 83.50 95 GLU A CA 1
ATOM 724 C C . GLU A 1 95 ? 21.161 4.364 -11.351 1.00 83.50 95 GLU A C 1
ATOM 726 O O . GLU A 1 95 ? 21.983 4.781 -12.170 1.00 83.50 95 GLU A O 1
ATOM 731 N N . GLY A 1 96 ? 20.508 5.184 -10.529 1.00 81.31 96 GLY A N 1
ATOM 732 C CA . GLY A 1 96 ? 20.710 6.629 -10.461 1.00 81.31 96 GLY A CA 1
ATOM 733 C C . GLY A 1 96 ? 21.864 7.062 -9.556 1.00 81.31 96 GLY A C 1
ATOM 734 O O . GLY A 1 96 ? 22.228 8.237 -9.572 1.00 81.31 96 GLY A O 1
ATOM 735 N N . GLY A 1 97 ? 22.440 6.150 -8.764 1.00 81.19 97 GLY A N 1
ATOM 736 C CA . GLY A 1 97 ? 23.456 6.483 -7.761 1.00 81.19 97 GLY A CA 1
ATOM 737 C C . GLY A 1 97 ? 22.917 7.355 -6.623 1.00 81.19 97 GLY A C 1
ATOM 738 O O . GLY A 1 97 ? 23.656 8.162 -6.056 1.00 81.19 97 GLY A O 1
ATOM 739 N N . THR A 1 98 ? 21.626 7.232 -6.309 1.00 79.06 98 THR A N 1
ATOM 740 C CA . THR A 1 98 ? 20.951 7.993 -5.253 1.00 79.06 98 THR A CA 1
ATOM 741 C C . THR A 1 98 ? 20.665 7.121 -4.034 1.00 79.06 98 THR A C 1
ATOM 743 O O . THR A 1 98 ? 20.773 5.901 -4.068 1.00 79.06 98 THR A O 1
ATOM 746 N N . ASN A 1 99 ? 20.305 7.754 -2.919 1.00 76.50 99 ASN A N 1
ATOM 747 C CA . ASN A 1 99 ? 19.878 7.062 -1.703 1.00 76.50 99 ASN A CA 1
ATOM 748 C C . ASN A 1 99 ? 18.639 7.756 -1.130 1.00 76.50 99 ASN A C 1
ATOM 750 O O . ASN A 1 99 ? 18.660 8.337 -0.043 1.00 76.50 99 ASN A O 1
ATOM 754 N N . VAL A 1 100 ? 17.577 7.779 -1.935 1.00 78.38 100 VAL A N 1
ATOM 755 C CA . VAL A 1 100 ? 16.279 8.337 -1.560 1.00 78.38 100 VAL A CA 1
ATOM 756 C C . VAL A 1 100 ? 15.478 7.244 -0.871 1.00 78.38 100 VAL A C 1
ATOM 758 O O . VAL A 1 100 ? 15.165 6.219 -1.471 1.00 78.38 100 VAL A O 1
ATOM 761 N N . LYS A 1 101 ? 15.119 7.460 0.391 1.00 73.19 101 LYS A N 1
ATOM 762 C CA . LYS A 1 101 ? 14.170 6.583 1.078 1.00 73.19 101 LYS A CA 1
ATOM 763 C C . LYS A 1 101 ? 12.759 6.997 0.687 1.00 73.19 101 LYS A C 1
ATOM 765 O O . LYS A 1 101 ? 12.453 8.189 0.721 1.00 73.19 101 LYS A O 1
ATOM 770 N N . ILE A 1 102 ? 11.907 6.032 0.344 1.00 66.75 102 ILE A N 1
ATOM 771 C CA . ILE A 1 102 ? 10.475 6.306 0.231 1.00 66.75 102 ILE A CA 1
ATOM 772 C C . ILE A 1 102 ? 10.007 6.733 1.616 1.00 66.75 102 ILE A C 1
ATOM 774 O O . ILE A 1 102 ? 10.096 5.970 2.577 1.00 66.75 102 ILE A O 1
ATOM 778 N N . ALA A 1 103 ? 9.547 7.975 1.728 1.00 55.50 103 ALA A N 1
ATOM 779 C CA . ALA A 1 103 ? 8.812 8.385 2.903 1.00 55.50 103 ALA A CA 1
ATOM 780 C C . ALA A 1 103 ? 7.439 7.724 2.812 1.00 55.50 103 ALA A C 1
ATOM 782 O O . ALA A 1 103 ? 6.611 8.097 1.977 1.00 55.50 103 ALA A O 1
ATOM 783 N N . THR A 1 104 ? 7.207 6.710 3.642 1.00 56.41 104 THR A N 1
ATOM 784 C CA . THR A 1 104 ? 5.859 6.197 3.862 1.00 56.41 104 THR A CA 1
ATOM 785 C C . THR A 1 104 ? 5.029 7.370 4.362 1.00 56.41 104 THR A C 1
ATOM 787 O O . THR A 1 104 ? 5.355 7.966 5.390 1.00 56.41 104 THR A O 1
ATOM 790 N N . ALA A 1 105 ? 4.008 7.760 3.596 1.00 60.16 105 ALA A N 1
ATOM 791 C CA . ALA A 1 105 ? 3.066 8.765 4.060 1.00 60.16 105 ALA A CA 1
ATOM 792 C C . ALA A 1 105 ? 2.508 8.303 5.418 1.00 60.16 105 ALA A C 1
ATOM 794 O O . ALA A 1 105 ? 2.312 7.097 5.598 1.00 60.16 105 ALA A O 1
ATOM 795 N N . PRO A 1 106 ? 2.287 9.213 6.382 1.00 65.94 106 PRO A N 1
ATOM 796 C CA . PRO A 1 106 ? 1.631 8.832 7.622 1.00 65.94 106 PRO A CA 1
ATOM 797 C C . PRO A 1 106 ? 0.280 8.199 7.271 1.00 65.94 106 PRO A C 1
ATOM 799 O O . PRO A 1 106 ? -0.551 8.833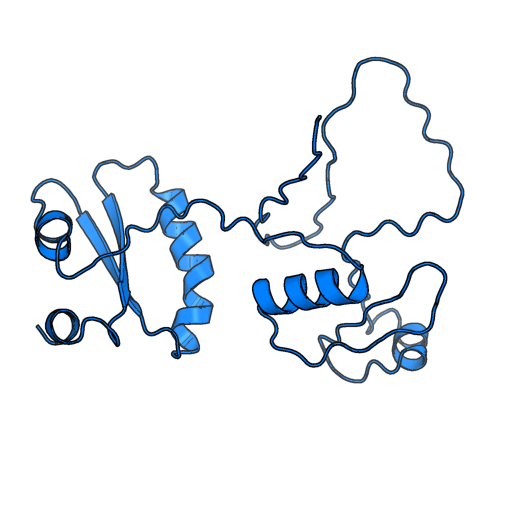 6.621 1.00 65.94 106 PRO A O 1
ATOM 802 N N . SER A 1 107 ? 0.112 6.933 7.646 1.00 81.31 107 SER A N 1
ATOM 803 C CA . SER A 1 107 ? -1.143 6.206 7.483 1.00 81.31 107 SER A CA 1
ATOM 804 C C . SER A 1 107 ? -2.154 6.721 8.504 1.00 81.31 107 SER A C 1
ATOM 806 O O . SER A 1 107 ? -1.787 7.030 9.640 1.00 81.31 107 SER A O 1
ATOM 808 N N . ASN A 1 108 ? -3.419 6.828 8.094 1.00 88.75 108 ASN A N 1
ATOM 809 C CA . ASN A 1 108 ? -4.526 7.085 9.022 1.00 88.75 108 ASN A CA 1
ATOM 810 C C . ASN A 1 108 ? -5.140 5.769 9.537 1.00 88.75 108 ASN A C 1
ATOM 812 O O . ASN A 1 108 ? -6.091 5.805 10.311 1.00 88.75 108 ASN A O 1
ATOM 816 N N . VAL A 1 109 ? -4.612 4.616 9.107 1.00 91.44 109 VAL A N 1
ATOM 817 C CA . VAL A 1 109 ? -5.015 3.300 9.600 1.00 91.44 109 VAL A CA 1
ATOM 818 C C . VAL A 1 109 ? -4.322 3.038 10.935 1.00 91.44 109 VAL A C 1
ATOM 820 O O . VAL A 1 109 ? -3.092 3.047 11.035 1.00 91.44 109 VAL A O 1
ATOM 823 N N . VAL A 1 110 ? -5.108 2.773 11.974 1.00 92.25 110 VAL A N 1
ATOM 824 C CA . VAL A 1 110 ? -4.593 2.386 13.290 1.00 92.25 110 VAL A CA 1
ATOM 825 C C . VAL A 1 110 ? -4.101 0.941 13.241 1.00 92.25 110 VAL A C 1
ATOM 827 O O . VAL A 1 110 ? -4.856 0.026 12.927 1.00 92.25 110 VAL A O 1
ATOM 830 N N . VAL A 1 111 ? -2.836 0.709 13.586 1.00 93.25 111 VAL A N 1
ATOM 831 C CA . VAL A 1 111 ? -2.288 -0.652 13.663 1.00 93.25 111 VAL A CA 1
ATOM 832 C C . VAL A 1 111 ? -2.622 -1.258 15.023 1.00 93.25 111 VAL A C 1
ATOM 834 O O . VAL A 1 111 ? -2.159 -0.780 16.065 1.00 93.25 111 VAL A O 1
ATOM 837 N N . LEU A 1 112 ? -3.409 -2.329 15.011 1.00 93.75 112 LEU A N 1
ATOM 838 C CA . LEU A 1 112 ? -3.755 -3.088 16.202 1.00 93.75 112 LEU A CA 1
ATOM 839 C C . LEU A 1 112 ? -2.670 -4.113 16.532 1.00 93.75 112 LEU A C 1
ATOM 841 O O . LEU A 1 112 ? -2.106 -4.793 15.670 1.00 93.75 112 LEU A O 1
ATOM 845 N N . THR A 1 113 ? -2.413 -4.241 17.822 1.00 92.62 113 THR A N 1
ATOM 846 C CA . THR A 1 113 ? -1.512 -5.209 18.435 1.00 92.62 113 THR A CA 1
ATOM 847 C C . THR A 1 113 ? -2.217 -5.845 19.627 1.00 92.62 113 THR A C 1
ATOM 849 O O . THR A 1 113 ? -3.253 -5.368 20.086 1.00 92.62 113 THR A O 1
ATOM 852 N N . SER A 1 114 ? -1.623 -6.889 20.201 1.00 90.88 114 SER A N 1
ATOM 853 C CA . SER A 1 114 ? -2.099 -7.482 21.457 1.00 90.88 114 SER A CA 1
ATOM 854 C C . SER A 1 114 ? -2.290 -6.481 22.600 1.00 90.88 114 SER A C 1
ATOM 856 O O . SER A 1 114 ? -3.082 -6.747 23.499 1.00 90.88 114 SER A O 1
ATOM 858 N N . GLU A 1 115 ? -1.567 -5.360 22.583 1.00 92.19 115 GLU A N 1
ATOM 859 C CA . GLU A 1 115 ? -1.548 -4.382 23.672 1.00 92.19 115 GLU A CA 1
ATOM 860 C C . GLU A 1 115 ? -2.704 -3.380 23.580 1.00 92.19 115 GLU A C 1
ATOM 862 O O . GLU A 1 115 ? -3.276 -3.035 24.608 1.00 92.19 115 GLU A O 1
ATOM 867 N N . ASN A 1 116 ? -3.078 -2.948 22.370 1.00 94.06 116 ASN A N 1
ATOM 868 C CA . ASN A 1 116 ? -4.094 -1.907 22.163 1.00 94.06 116 ASN A CA 1
ATOM 869 C C . ASN A 1 116 ? -5.428 -2.437 21.606 1.00 94.06 116 ASN A C 1
ATOM 871 O O . ASN A 1 116 ? -6.391 -1.679 21.541 1.00 94.06 116 ASN A O 1
ATOM 875 N N . PHE A 1 117 ? -5.512 -3.715 21.213 1.00 93.69 117 PHE A N 1
ATOM 876 C CA . PHE A 1 117 ? -6.698 -4.253 20.538 1.00 93.69 117 PHE A CA 1
ATOM 877 C C . PHE A 1 117 ? -7.979 -4.035 21.346 1.00 93.69 117 PHE A C 1
ATOM 879 O O . PHE A 1 117 ? -8.939 -3.473 20.833 1.00 93.69 117 PHE A O 1
ATOM 886 N N . ASN A 1 118 ? -7.988 -4.439 22.619 1.00 92.88 118 ASN A N 1
ATOM 887 C CA . ASN A 1 118 ? -9.177 -4.303 23.463 1.00 92.88 118 ASN A CA 1
ATOM 888 C C . ASN A 1 118 ? -9.514 -2.839 23.753 1.00 92.88 118 ASN A C 1
ATOM 890 O O . ASN A 1 118 ? -10.685 -2.505 23.825 1.00 92.88 118 ASN A O 1
ATOM 894 N N . GLU A 1 119 ? -8.504 -1.985 23.927 1.00 93.50 119 GLU A N 1
ATOM 895 C CA . GLU A 1 119 ? -8.712 -0.556 24.179 1.00 93.50 119 GLU A CA 1
ATOM 896 C C . GLU A 1 119 ? -9.398 0.116 22.990 1.00 93.50 119 GLU A C 1
ATOM 898 O O . GLU A 1 119 ? -10.340 0.871 23.182 1.00 93.50 119 GLU A O 1
ATOM 903 N N . VAL A 1 120 ? -8.954 -0.190 21.769 1.00 92.25 120 VAL A N 1
ATOM 904 C CA . VAL A 1 120 ? -9.492 0.430 20.555 1.00 92.25 120 VAL A CA 1
ATOM 905 C C . VAL A 1 120 ? -10.830 -0.191 20.157 1.00 92.25 120 VAL A C 1
ATOM 907 O O . VAL A 1 120 ? -11.769 0.536 19.868 1.00 92.25 120 VAL A O 1
ATOM 910 N N . VAL A 1 121 ? -10.931 -1.523 20.128 1.00 92.81 121 VAL A N 1
ATOM 911 C CA . VAL A 1 121 ? -12.101 -2.239 19.581 1.00 92.81 121 VAL A CA 1
ATOM 912 C C . VAL A 1 121 ? -13.285 -2.266 20.551 1.00 92.81 121 VAL A C 1
ATOM 914 O O . VAL A 1 121 ? -14.422 -2.375 20.104 1.00 92.81 121 VAL A O 1
ATOM 917 N N . LEU A 1 122 ? -13.043 -2.187 21.864 1.00 93.25 122 LEU A N 1
ATOM 918 C CA . LEU A 1 122 ? -14.106 -2.168 22.879 1.00 93.25 122 LEU A CA 1
ATOM 919 C C . LEU A 1 122 ? -14.412 -0.754 23.394 1.00 93.25 122 LEU A C 1
ATOM 921 O O . LEU A 1 122 ? -15.102 -0.623 24.405 1.00 93.25 122 LEU A O 1
ATOM 925 N N . ASP A 1 123 ? -13.895 0.290 22.743 1.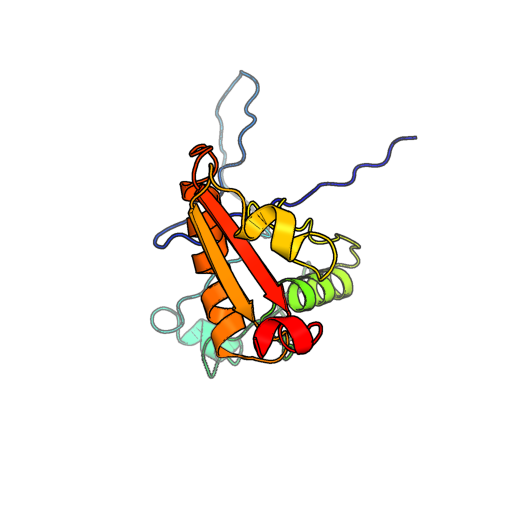00 92.69 123 ASP A N 1
ATOM 926 C CA . ASP A 1 123 ? -14.259 1.670 23.056 1.00 92.69 123 ASP A CA 1
ATOM 927 C C . ASP A 1 123 ? -15.754 1.880 22.762 1.00 92.69 123 ASP A C 1
ATOM 929 O O . ASP A 1 123 ? -16.187 1.849 21.614 1.00 92.69 123 ASP A O 1
ATOM 933 N N . GLU A 1 124 ? -16.558 2.101 23.804 1.00 93.19 124 GLU A N 1
ATOM 934 C CA . GLU A 1 124 ? -18.009 2.304 23.677 1.00 93.19 124 GLU A CA 1
ATOM 935 C C . GLU A 1 124 ? -18.376 3.604 22.939 1.00 93.19 124 GLU A C 1
ATOM 937 O O . GLU A 1 124 ? -19.544 3.813 22.607 1.00 93.19 124 GLU A O 1
ATOM 942 N N . THR A 1 125 ? -17.403 4.491 22.705 1.00 94.12 125 THR A N 1
ATOM 943 C CA . THR A 1 125 ? -17.609 5.778 22.029 1.00 94.12 125 THR A CA 1
ATOM 944 C C . THR A 1 125 ? -17.319 5.742 20.534 1.00 94.12 125 THR A C 1
ATOM 946 O O . THR A 1 125 ? -17.615 6.726 19.859 1.00 94.12 125 THR A O 1
ATOM 949 N N . LYS A 1 126 ? -16.757 4.645 20.003 1.00 93.50 126 LYS A N 1
ATOM 950 C CA . LYS A 1 126 ? -16.290 4.590 18.612 1.00 93.50 126 LYS A CA 1
ATOM 951 C C . LYS A 1 126 ? -16.720 3.329 17.883 1.00 93.50 126 LYS A C 1
ATOM 953 O O . LYS A 1 126 ? -16.633 2.223 18.406 1.00 93.50 126 LYS A O 1
ATOM 958 N N . ASP A 1 127 ? -17.069 3.498 16.616 1.00 95.56 127 ASP A N 1
ATOM 959 C CA . ASP A 1 127 ? -17.224 2.402 15.670 1.00 95.56 127 ASP A CA 1
ATOM 960 C C . ASP A 1 127 ? -15.868 2.065 15.040 1.00 95.56 127 ASP A C 1
ATOM 962 O O . ASP A 1 127 ? -15.164 2.938 14.528 1.00 95.56 127 ASP A O 1
ATOM 966 N N . VAL A 1 128 ? -15.489 0.784 15.040 1.00 95.81 128 VAL A N 1
ATOM 967 C CA . VAL A 1 128 ? -14.179 0.343 14.535 1.00 95.81 128 VAL A CA 1
ATOM 968 C C . VAL A 1 128 ? -14.330 -0.609 13.355 1.00 95.81 128 VAL A C 1
ATOM 970 O O . VAL A 1 128 ? -14.909 -1.689 13.475 1.00 95.81 128 VAL A O 1
ATOM 973 N N . LEU A 1 129 ? -13.743 -0.246 12.214 1.00 96.00 129 LEU A N 1
ATOM 974 C CA . LEU A 1 129 ? -13.545 -1.151 11.083 1.00 96.00 129 LEU A CA 1
ATOM 975 C C . LEU A 1 129 ? -12.153 -1.781 11.185 1.00 96.00 129 LEU A C 1
ATOM 977 O O . LEU A 1 129 ? -11.156 -1.063 11.193 1.00 96.00 129 LEU A O 1
ATOM 981 N N . VAL A 1 130 ? -12.077 -3.114 11.237 1.00 95.12 130 VAL A N 1
ATOM 982 C CA . VAL A 1 130 ? -10.807 -3.849 11.367 1.00 95.12 130 VAL A CA 1
ATOM 983 C C . VAL A 1 130 ? -10.538 -4.716 10.136 1.00 95.12 130 VAL A C 1
ATOM 985 O O . VAL A 1 130 ? -11.310 -5.624 9.826 1.00 95.12 130 VAL A O 1
ATOM 988 N N . GLU A 1 131 ? -9.406 -4.487 9.468 1.00 92.81 131 GLU A N 1
ATOM 989 C CA . GLU A 1 131 ? -8.859 -5.388 8.449 1.00 92.81 131 GLU A CA 1
ATOM 990 C C . GLU A 1 131 ? -7.882 -6.375 9.097 1.00 92.81 131 GLU A C 1
ATOM 992 O O . GLU A 1 131 ? -6.804 -5.999 9.554 1.00 92.81 131 GLU A O 1
ATOM 997 N N . PHE A 1 132 ? -8.220 -7.661 9.074 1.00 93.25 132 PHE A N 1
ATOM 998 C CA . PHE A 1 132 ? -7.284 -8.734 9.403 1.00 93.25 132 PHE A CA 1
ATOM 999 C C . PHE A 1 132 ? -6.518 -9.129 8.137 1.00 93.25 132 PHE A C 1
ATOM 1001 O O . PHE A 1 132 ? -7.103 -9.683 7.203 1.00 93.25 132 PHE A O 1
ATOM 1008 N N . TYR A 1 133 ? -5.217 -8.843 8.088 1.00 89.69 133 TYR A N 1
ATOM 1009 C CA . TYR A 1 133 ? -4.377 -9.105 6.917 1.00 89.69 133 TYR A CA 1
ATOM 1010 C C . TYR A 1 133 ? -3.213 -10.042 7.238 1.00 89.69 133 TYR A C 1
ATOM 1012 O O . TYR A 1 133 ? -2.874 -10.281 8.393 1.00 89.69 133 TYR A O 1
ATOM 1020 N N . ALA A 1 134 ? -2.574 -10.560 6.189 1.00 87.88 134 ALA A N 1
ATOM 1021 C CA . ALA A 1 134 ? -1.279 -11.220 6.291 1.00 87.88 134 ALA A CA 1
ATOM 1022 C C . ALA A 1 134 ? -0.326 -10.646 5.230 1.00 87.88 134 ALA A C 1
ATOM 1024 O O . ALA A 1 134 ? -0.743 -10.433 4.083 1.00 87.88 134 ALA A O 1
ATOM 1025 N N . PRO A 1 135 ? 0.964 -10.437 5.545 1.00 77.81 135 PRO A N 1
ATOM 1026 C CA . PRO A 1 135 ? 1.915 -9.773 4.648 1.00 77.81 135 PRO A CA 1
ATOM 1027 C C . PRO A 1 135 ? 2.219 -10.571 3.371 1.00 77.81 135 PRO A C 1
ATOM 1029 O O . PRO A 1 135 ? 2.743 -10.030 2.394 1.00 77.81 135 PRO A O 1
ATOM 1032 N N . TRP A 1 136 ? 1.890 -11.862 3.338 1.00 80.94 136 TRP A N 1
ATOM 1033 C CA . TRP A 1 136 ? 2.030 -12.724 2.164 1.00 80.94 136 TRP A CA 1
ATOM 1034 C C . TRP A 1 136 ? 0.736 -12.854 1.346 1.00 80.94 136 TRP A C 1
ATOM 1036 O O . TRP A 1 136 ? 0.788 -13.335 0.213 1.00 80.94 136 TRP A O 1
ATOM 1046 N N . CYS A 1 137 ? -0.411 -12.398 1.858 1.00 84.50 137 CYS A N 1
ATOM 1047 C CA . CYS A 1 137 ? -1.694 -12.548 1.178 1.00 84.50 137 CYS A CA 1
ATOM 1048 C C . CYS A 1 137 ? -1.823 -11.552 0.015 1.00 84.50 137 CYS A C 1
ATOM 1050 O O . CYS A 1 137 ? -1.931 -10.340 0.209 1.00 84.50 137 CYS A O 1
ATOM 1052 N N . GLY A 1 138 ? -1.828 -12.068 -1.217 1.00 77.00 138 GLY A N 1
ATOM 1053 C CA . GLY A 1 138 ? -1.921 -11.249 -2.428 1.00 77.00 138 GLY A CA 1
ATOM 1054 C C . GLY A 1 138 ? -3.191 -10.394 -2.497 1.00 77.00 138 GLY A C 1
ATOM 1055 O O . GLY A 1 138 ? -3.110 -9.230 -2.877 1.00 77.00 138 GLY A O 1
ATOM 1056 N N . HIS A 1 139 ? -4.342 -10.926 -2.073 1.00 79.19 139 HIS A N 1
ATOM 1057 C CA . HIS A 1 139 ? -5.605 -10.178 -2.089 1.00 79.19 139 HIS A CA 1
ATOM 1058 C C . HIS A 1 139 ? -5.611 -9.005 -1.092 1.00 79.19 139 HIS A C 1
ATOM 1060 O O . HIS A 1 139 ? -6.119 -7.939 -1.429 1.00 79.19 139 HIS A O 1
ATOM 1066 N N . CYS A 1 140 ? -4.975 -9.147 0.079 1.00 79.25 140 CYS A N 1
ATOM 1067 C CA . CYS A 1 140 ? -4.828 -8.050 1.048 1.00 79.25 140 CYS A CA 1
ATOM 1068 C C . CYS A 1 140 ? -3.944 -6.923 0.499 1.00 79.25 140 CYS A C 1
ATOM 1070 O O . CYS A 1 140 ? -4.268 -5.747 0.631 1.00 79.25 140 CYS A O 1
ATOM 1072 N N . LYS A 1 141 ? -2.856 -7.263 -0.206 1.00 76.31 141 LYS A N 1
ATOM 1073 C CA . LYS A 1 141 ? -1.976 -6.254 -0.827 1.00 76.31 141 LYS A CA 1
ATOM 1074 C C . LYS A 1 141 ? -2.713 -5.375 -1.833 1.00 76.31 141 LYS A C 1
ATOM 1076 O O . LYS A 1 141 ? -2.403 -4.194 -1.954 1.00 76.31 141 LYS A O 1
ATOM 1081 N N . SER A 1 142 ? -3.680 -5.945 -2.550 1.00 78.44 142 SER A N 1
ATOM 1082 C CA . SER A 1 142 ? -4.532 -5.191 -3.472 1.00 78.44 142 SER A CA 1
ATOM 1083 C C . SER A 1 142 ? -5.570 -4.325 -2.754 1.00 78.44 142 SER A C 1
ATOM 1085 O O . SER A 1 142 ? -5.964 -3.299 -3.306 1.00 78.44 142 SER A O 1
ATOM 1087 N N . LEU A 1 143 ? -5.995 -4.704 -1.544 1.00 82.62 143 LEU A N 1
ATOM 1088 C CA . LEU A 1 143 ? -6.954 -3.948 -0.735 1.00 82.62 143 LEU A CA 1
ATOM 1089 C C . LEU A 1 143 ? -6.309 -2.756 -0.016 1.00 82.62 143 LEU A C 1
ATOM 1091 O O . LEU A 1 143 ? -6.933 -1.698 0.054 1.00 82.62 143 LEU A O 1
ATOM 1095 N N . ALA A 1 144 ? -5.059 -2.894 0.435 1.00 82.31 144 ALA A N 1
ATOM 1096 C CA . ALA A 1 144 ? -4.313 -1.872 1.173 1.00 82.31 144 ALA A CA 1
ATOM 1097 C C . ALA A 1 144 ? -4.473 -0.423 0.645 1.00 82.31 144 ALA A C 1
ATOM 1099 O O . ALA A 1 144 ? -4.825 0.450 1.437 1.00 82.31 144 ALA A O 1
ATOM 1100 N N . PRO A 1 145 ? -4.305 -0.112 -0.663 1.00 85.19 145 PRO A N 1
ATOM 1101 C CA . PRO A 1 145 ? -4.477 1.262 -1.148 1.00 85.19 145 PRO A CA 1
ATOM 1102 C C . PRO A 1 145 ? -5.918 1.776 -1.033 1.00 85.19 145 PRO A C 1
ATOM 1104 O O . PRO A 1 145 ? -6.132 2.970 -0.836 1.00 85.19 145 PRO A O 1
ATOM 1107 N N . THR A 1 146 ? -6.915 0.903 -1.166 1.00 86.88 146 THR A N 1
ATOM 1108 C CA . THR A 1 146 ? -8.326 1.266 -0.980 1.00 86.88 146 THR A CA 1
ATOM 1109 C C . THR A 1 146 ? -8.635 1.466 0.499 1.00 86.88 146 THR A C 1
ATOM 1111 O O . THR A 1 146 ? -9.328 2.417 0.848 1.00 86.88 146 THR A O 1
ATOM 1114 N N . TYR A 1 147 ? -8.078 0.622 1.368 1.00 86.50 147 TYR A N 1
ATOM 1115 C CA . TYR A 1 147 ? -8.251 0.727 2.815 1.00 86.50 147 TYR A CA 1
ATOM 1116 C C . TYR A 1 147 ? -7.660 2.033 3.369 1.00 86.50 147 TYR A C 1
ATOM 1118 O O . TYR A 1 147 ? -8.320 2.750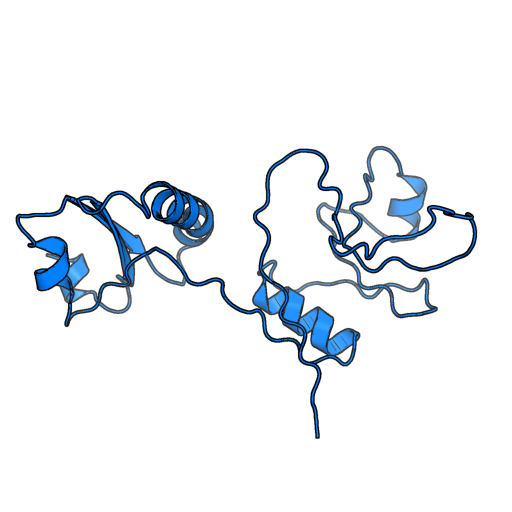 4.118 1.00 86.50 147 TYR A O 1
ATOM 1126 N N . GLU A 1 148 ? -6.477 2.427 2.890 1.00 87.06 148 GLU A N 1
ATOM 1127 C CA . GLU A 1 148 ? -5.860 3.726 3.200 1.00 87.06 148 GLU A CA 1
ATOM 1128 C C . GLU A 1 148 ? -6.693 4.921 2.716 1.00 87.06 148 GLU A C 1
ATOM 1130 O O . GLU A 1 148 ? -6.792 5.944 3.402 1.00 87.06 148 GLU A O 1
ATOM 1135 N N . LYS A 1 149 ? -7.329 4.807 1.540 1.00 87.00 149 LYS A N 1
ATOM 1136 C CA . LYS A 1 149 ? -8.261 5.836 1.055 1.00 87.00 149 LYS A CA 1
ATOM 1137 C C . LYS A 1 149 ? -9.443 5.983 2.008 1.00 87.00 149 LYS A C 1
ATOM 1139 O O . LYS A 1 149 ? -9.757 7.110 2.374 1.00 87.00 149 LYS A O 1
ATOM 1144 N N . VAL A 1 150 ? -10.039 4.874 2.454 1.00 86.44 150 VAL A N 1
ATOM 1145 C CA . VAL A 1 150 ? -11.133 4.886 3.441 1.00 86.44 150 VAL A CA 1
ATOM 1146 C C . VAL A 1 150 ? -10.672 5.538 4.746 1.00 86.44 150 VAL A C 1
ATOM 1148 O O . VAL A 1 150 ? -11.296 6.498 5.186 1.00 86.44 150 VAL A O 1
ATOM 1151 N N . ALA A 1 151 ? -9.539 5.116 5.311 1.00 89.19 151 ALA A N 1
ATOM 1152 C CA . ALA A 1 151 ? -8.988 5.725 6.526 1.00 89.19 151 ALA A CA 1
ATOM 1153 C C . ALA A 1 151 ? -8.743 7.233 6.381 1.00 89.19 151 ALA A C 1
ATOM 1155 O O . ALA A 1 151 ? -8.982 8.010 7.300 1.00 89.19 151 ALA A O 1
ATOM 1156 N N . THR A 1 152 ? -8.310 7.671 5.201 1.00 88.06 152 THR A N 1
ATOM 1157 C CA . THR A 1 152 ? -8.107 9.094 4.916 1.00 88.06 152 THR A CA 1
ATOM 1158 C C . THR A 1 152 ? -9.426 9.855 4.776 1.00 88.06 152 THR A C 1
ATOM 1160 O O . THR A 1 152 ? -9.519 10.984 5.253 1.00 88.06 152 THR A O 1
ATOM 1163 N N . THR A 1 153 ? -10.449 9.259 4.158 1.00 91.00 153 THR A N 1
ATOM 1164 C CA . THR A 1 153 ? -11.784 9.864 4.026 1.00 91.00 153 THR A CA 1
ATOM 1165 C C . THR A 1 153 ? -12.444 10.088 5.383 1.00 91.00 153 THR A C 1
ATOM 1167 O O . THR A 1 153 ? -13.028 11.145 5.594 1.00 91.00 153 THR A O 1
ATOM 1170 N N . PHE A 1 154 ? -12.302 9.139 6.308 1.00 90.12 154 PHE A N 1
ATOM 1171 C CA . PHE A 1 154 ? -12.898 9.202 7.647 1.00 90.12 154 PHE A CA 1
ATOM 1172 C C . PHE A 1 154 ? -11.991 9.861 8.694 1.00 90.12 154 PHE A C 1
ATOM 1174 O O . PHE A 1 154 ? -12.322 9.886 9.869 1.00 90.12 154 PHE A O 1
ATOM 1181 N N . LYS A 1 155 ? -10.861 10.451 8.289 1.00 87.75 155 LYS A N 1
ATOM 1182 C CA . LYS A 1 155 ? -9.868 11.024 9.210 1.00 87.75 155 LYS A CA 1
ATOM 1183 C C . LYS A 1 155 ? -10.429 12.074 10.185 1.00 87.75 155 LYS A C 1
ATOM 1185 O O . LYS A 1 155 ? -9.863 12.259 11.257 1.00 87.75 155 LYS A O 1
ATOM 1190 N N . LEU A 1 156 ? -11.460 12.817 9.778 1.00 89.12 156 LEU A N 1
ATOM 1191 C CA . LEU A 1 156 ? -12.071 13.884 10.584 1.00 89.12 156 LEU A CA 1
ATOM 1192 C C . LEU A 1 156 ? -13.290 13.413 11.389 1.00 89.12 156 LEU A C 1
ATOM 1194 O O . LEU A 1 156 ? -13.825 14.195 12.167 1.00 89.12 156 LEU A O 1
ATOM 1198 N N . GLU A 1 157 ? -13.721 12.167 11.200 1.00 91.38 157 GLU A N 1
ATOM 1199 C CA . GLU A 1 157 ? -14.827 11.574 11.947 1.00 91.38 157 GLU A CA 1
ATOM 1200 C C . GLU A 1 157 ? -14.263 10.977 13.241 1.00 91.38 157 GLU A C 1
ATOM 1202 O O . GLU A 1 157 ? -13.626 9.927 13.228 1.00 91.38 157 GLU A O 1
ATOM 1207 N N . GLU A 1 158 ? -14.451 11.670 14.366 1.00 89.62 158 GLU A N 1
ATOM 1208 C CA . GLU A 1 158 ? -13.861 11.271 15.657 1.00 89.62 158 GLU A CA 1
ATOM 1209 C C . GLU A 1 158 ? -14.476 9.981 16.233 1.00 89.62 158 GLU A C 1
ATOM 1211 O O . GLU A 1 158 ? -13.827 9.286 17.022 1.00 89.62 158 GLU A O 1
ATOM 1216 N N . ASP A 1 159 ? -15.686 9.641 15.781 1.00 93.94 159 ASP A N 1
ATOM 1217 C CA . ASP A 1 159 ? -16.463 8.478 16.217 1.00 93.94 159 ASP A CA 1
ATOM 1218 C C . ASP A 1 159 ? -16.126 7.203 15.422 1.00 93.94 159 ASP A C 1
ATOM 1220 O O . ASP A 1 159 ? -16.646 6.134 15.732 1.00 93.94 159 ASP A O 1
ATOM 1224 N N . VAL A 1 160 ? -15.273 7.279 14.390 1.00 94.12 160 VAL A N 1
ATOM 1225 C CA . VAL A 1 160 ? -14.948 6.131 13.527 1.00 94.12 160 VAL A CA 1
ATOM 1226 C C . VAL A 1 160 ? -13.446 5.877 13.492 1.00 94.12 160 VAL A C 1
ATOM 1228 O O . VAL A 1 160 ? -12.646 6.752 13.169 1.00 94.12 160 VAL A O 1
ATOM 1231 N N . VAL A 1 161 ? -13.050 4.632 13.751 1.00 94.25 161 VAL A N 1
ATOM 1232 C CA . VAL A 1 161 ? -11.657 4.185 13.672 1.00 94.25 161 VAL A CA 1
ATOM 1233 C C . VAL A 1 161 ? -11.505 3.162 12.556 1.00 94.25 161 VAL A C 1
ATOM 1235 O O . VAL A 1 161 ? -12.153 2.119 12.545 1.00 94.25 161 VAL A O 1
ATOM 1238 N N . ILE A 1 162 ? -10.590 3.433 11.628 1.00 94.94 162 ILE A N 1
ATOM 1239 C CA . ILE A 1 162 ? -10.176 2.466 10.611 1.00 94.94 162 ILE A CA 1
ATOM 1240 C C . ILE A 1 162 ? -8.861 1.844 11.066 1.00 94.94 162 ILE A C 1
ATOM 1242 O O . ILE A 1 162 ? -7.865 2.546 11.242 1.00 94.94 162 ILE A O 1
ATOM 1246 N N . ALA A 1 163 ? -8.855 0.533 11.278 1.00 95.31 163 ALA A N 1
ATOM 1247 C CA . ALA A 1 163 ? -7.745 -0.182 11.887 1.00 95.31 163 ALA A CA 1
ATOM 1248 C C . ALA A 1 163 ? -7.368 -1.450 11.110 1.00 95.31 163 ALA A C 1
ATOM 1250 O O . ALA A 1 163 ? -8.183 -1.995 10.363 1.00 95.31 163 ALA A O 1
ATOM 1251 N N . ASN A 1 164 ? -6.141 -1.939 11.276 1.00 94.44 164 ASN A N 1
ATOM 1252 C CA . ASN A 1 164 ? -5.706 -3.220 10.721 1.00 94.44 164 ASN A CA 1
ATOM 1253 C C . ASN A 1 164 ? -4.928 -4.061 11.737 1.00 94.44 164 ASN A C 1
ATOM 1255 O O . ASN A 1 164 ? -4.382 -3.544 12.709 1.00 94.44 164 ASN A O 1
ATOM 1259 N N . LEU A 1 165 ? -4.885 -5.373 11.518 1.00 93.38 165 LEU A N 1
ATOM 1260 C CA . LEU A 1 165 ? -4.172 -6.328 12.358 1.00 93.38 165 LEU A CA 1
ATOM 1261 C C . LEU A 1 165 ? -3.500 -7.400 11.494 1.00 93.38 165 LEU A C 1
ATOM 1263 O O . LEU A 1 165 ? -4.141 -8.012 10.642 1.00 93.38 165 LEU A O 1
ATOM 1267 N N . ASP A 1 166 ? -2.214 -7.655 11.745 1.00 92.62 166 ASP A N 1
ATOM 1268 C CA . ASP A 1 166 ? -1.493 -8.782 11.141 1.00 92.62 166 ASP A CA 1
ATOM 1269 C C . ASP A 1 166 ? -1.919 -10.091 11.824 1.00 92.62 166 ASP A C 1
ATOM 1271 O O . ASP A 1 166 ? -1.473 -10.417 12.929 1.00 92.62 166 ASP A O 1
ATOM 1275 N N . ALA A 1 167 ? -2.796 -10.839 11.162 1.00 92.06 167 ALA A N 1
ATOM 1276 C CA . ALA A 1 167 ? -3.354 -12.088 11.662 1.00 92.06 167 ALA A CA 1
ATOM 1277 C C . ALA A 1 167 ? -2.335 -13.239 11.670 1.00 92.06 167 ALA A C 1
ATOM 1279 O O . ALA A 1 167 ? -2.504 -14.192 12.429 1.00 92.06 167 ALA A O 1
ATOM 1280 N N . ASP A 1 168 ? -1.264 -13.166 10.871 1.00 89.19 168 ASP A N 1
ATOM 1281 C CA . ASP A 1 168 ? -0.200 -14.178 10.906 1.00 89.19 168 ASP A CA 1
ATOM 1282 C C . ASP A 1 168 ? 0.709 -13.967 12.124 1.00 89.19 168 ASP A C 1
ATOM 1284 O O . ASP A 1 168 ? 1.183 -14.926 12.740 1.00 89.19 168 ASP A O 1
ATOM 1288 N N . LYS A 1 169 ? 0.897 -12.706 12.526 1.00 92.00 169 LYS A N 1
ATOM 1289 C CA . LYS A 1 169 ? 1.638 -12.342 13.737 1.00 92.00 169 LYS A CA 1
ATOM 1290 C C . LYS A 1 169 ? 0.819 -12.514 15.020 1.00 92.00 169 LYS A C 1
ATOM 1292 O O . LYS A 1 169 ? 1.373 -12.950 16.028 1.00 92.00 169 LYS A O 1
ATOM 1297 N N . TYR A 1 170 ? -0.472 -12.181 15.001 1.00 90.56 170 TYR A N 1
ATOM 1298 C CA . TYR A 1 170 ? -1.345 -12.153 16.183 1.00 90.56 170 TYR A CA 1
ATOM 1299 C C . TYR A 1 170 ? -2.500 -13.163 16.079 1.00 90.56 170 TYR A C 1
ATOM 1301 O O . TYR A 1 170 ? -3.674 -12.802 16.174 1.00 90.56 170 TYR A O 1
ATOM 1309 N N . LYS A 1 171 ? -2.166 -14.447 15.905 1.00 87.19 171 LYS A N 1
ATOM 1310 C CA . LYS A 1 171 ? -3.140 -15.542 15.709 1.00 87.19 171 LYS A CA 1
ATOM 1311 C C . LYS A 1 171 ? -4.176 -15.639 16.829 1.00 87.19 171 LYS A C 1
ATOM 1313 O O . LYS A 1 171 ? -5.362 -15.750 16.551 1.00 87.19 171 LYS A O 1
ATOM 1318 N N . ASP A 1 172 ? -3.745 -15.456 18.076 1.00 86.62 172 ASP A N 1
ATOM 1319 C CA . ASP A 1 172 ? -4.623 -15.494 19.255 1.00 86.62 172 ASP A CA 1
ATOM 1320 C C . ASP A 1 172 ? -5.720 -14.413 19.248 1.00 86.62 172 ASP A C 1
ATOM 1322 O O . ASP A 1 172 ? -6.698 -14.521 19.986 1.00 86.62 172 ASP A O 1
ATOM 1326 N N . LEU A 1 173 ? -5.546 -13.338 18.470 1.00 85.62 173 LEU A N 1
ATOM 1327 C CA . LEU A 1 173 ? -6.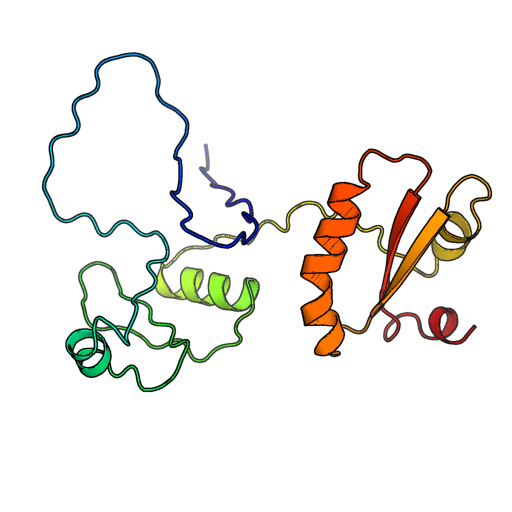568 -12.307 18.272 1.00 85.62 173 LEU A CA 1
ATOM 1328 C C . LEU A 1 173 ? -7.443 -12.577 17.047 1.00 85.62 173 LEU A C 1
ATOM 1330 O O . LEU A 1 173 ? -8.596 -12.166 17.039 1.00 85.62 173 LEU A O 1
ATOM 1334 N N . ALA A 1 174 ? -6.908 -13.253 16.031 1.00 79.06 174 ALA A N 1
ATOM 1335 C CA . ALA A 1 174 ? -7.628 -13.572 14.802 1.00 79.06 174 ALA A CA 1
ATOM 1336 C C . ALA A 1 174 ? -8.543 -14.808 14.931 1.00 79.06 174 ALA A C 1
ATOM 1338 O O . ALA A 1 174 ? -9.451 -14.977 14.124 1.00 79.06 174 ALA A O 1
ATOM 1339 N N . GLU A 1 175 ? -8.298 -15.671 15.921 1.00 76.81 175 GLU A N 1
ATOM 1340 C CA . GLU A 1 175 ? -9.037 -16.926 16.143 1.00 76.81 175 GLU A CA 1
ATOM 1341 C C . GLU A 1 175 ? -10.115 -16.842 17.246 1.00 76.81 175 GLU A C 1
ATOM 1343 O O . GLU A 1 175 ? -10.731 -17.858 17.575 1.00 76.81 175 GLU A O 1
ATOM 1348 N N . LYS A 1 176 ? -10.338 -15.659 17.832 1.00 62.94 176 LYS A N 1
ATOM 1349 C CA . LYS A 1 176 ? -11.387 -15.414 18.840 1.00 62.94 176 LYS A CA 1
ATOM 1350 C C . LYS A 1 176 ? -12.752 -15.176 18.210 1.00 62.94 176 LYS A C 1
ATOM 1352 O O . LYS A 1 176 ? -13.736 -15.646 18.826 1.00 62.94 176 LYS A O 1
#

InterPro domains:
  IPR013766 Thioredoxin domain [PF00085] (45-93)
  IPR013766 Thioredoxin domain [PF00085] (109-176)
  IPR013766 Thioredoxin domain [PS51352] (82-176)
  IPR017937 Thioredoxin, conserved site [PS00194] (129-147)
  IPR036249 Thioredoxin-like superfamily [SSF52833] (45-97)
  IPR036249 Thioredoxin-like superfamily [SSF52833] (106-175)
  IPR051063 Protein Disulfide Isomerase [PTHR45672] (44-176)

Foldseek 3Di:
DDDDADADADDDDDDDDDDDDDDDDDDDDDDDDDDDDDPPPDDDDDDCVVVVVVCVVLVPPDPPWDWDAAVPGPNTDTDPDDPDPQVVVVVCCVRVVHDHDHDDDDFLAAEDDPVCCCVVPVPPQADEDEAADAPPDPVVVVCVVVLSVVSVVCVVVPRYHHYYYDCVVCVVVVVD

Radius of gyration: 22.11 Å; chains: 1; bounding box: 45×55×58 Å

Organism: Glycine soja (NCBI:txid3848)

Sequence (176 aa):
MYGVGGIIHNVAYADDVARVCVDTIYDGDASVPFPTAEIQYAGTRVDCDEHKSLCSKYGVSGYPTIQWFPKGSLEPKKYEGPRTADSLAEFVNTEGGTNVKIATAPSNVVVLTSENFNEVVLDETKDVLVEFYAPWCGHCKSLAPTYEKVATTFKLEEDVVIANLDADKYKDLAEK